Protein AF-A0A9Q3YU26-F1 (afdb_monomer_lite)

Foldseek 3Di:
DDDDDPPPPPPPPPPPPPDPPVQQQFQVVVVVLLVVLLVLCVVPLVPDCDPSVLVSLQQLVQQFDAPQVVCVVPVNHDHPVSSVVRSVRSVVSCVVCRSVNDDRDPDTDRPPSPPVVVPD

Structure (mmCIF, N/CA/C/O backbone):
data_AF-A0A9Q3YU26-F1
#
_entry.id   AF-A0A9Q3YU26-F1
#
loop_
_atom_site.group_PDB
_atom_site.id
_atom_site.type_symbol
_atom_site.label_atom_id
_atom_site.label_alt_id
_atom_site.label_comp_id
_atom_site.label_asym_id
_atom_site.label_entity_id
_atom_site.label_seq_id
_atom_site.pdbx_PDB_ins_code
_atom_site.Cartn_x
_atom_site.Cartn_y
_atom_site.Cartn_z
_atom_site.occupancy
_atom_site.B_iso_or_equiv
_atom_site.auth_seq_id
_atom_site.auth_comp_id
_atom_site.auth_asym_id
_atom_site.auth_atom_id
_atom_site.pdbx_PDB_model_num
ATOM 1 N N . MET A 1 1 ? 16.416 56.951 20.408 1.00 44.91 1 MET A N 1
ATOM 2 C CA . MET A 1 1 ? 15.514 56.504 19.324 1.00 44.91 1 MET A CA 1
ATOM 3 C C . MET A 1 1 ? 14.788 55.249 19.782 1.00 44.91 1 MET A C 1
ATOM 5 O O . MET A 1 1 ? 15.380 54.420 20.456 1.00 44.91 1 MET A O 1
ATOM 9 N N . LYS A 1 2 ? 13.477 55.209 19.539 1.00 46.03 2 LYS A N 1
ATOM 10 C CA . LYS A 1 2 ? 12.503 54.232 20.047 1.00 46.03 2 LYS A CA 1
ATOM 11 C C . LYS A 1 2 ? 12.659 52.862 19.369 1.00 46.03 2 LYS A C 1
ATOM 13 O O . LYS A 1 2 ? 12.702 52.857 18.150 1.00 46.03 2 LYS A O 1
ATOM 18 N N . LYS A 1 3 ? 12.539 51.790 20.177 1.00 51.09 3 LYS A N 1
ATOM 19 C CA . LYS A 1 3 ? 11.963 50.448 19.889 1.00 51.09 3 LYS A CA 1
ATOM 20 C C . LYS A 1 3 ? 12.661 49.655 18.749 1.00 51.09 3 LYS A C 1
ATOM 22 O O . LYS A 1 3 ? 12.967 50.195 17.707 1.00 51.09 3 LYS A O 1
ATOM 27 N N . GLN A 1 4 ? 12.918 48.355 18.850 1.00 55.12 4 GLN A N 1
ATOM 28 C CA . GLN A 1 4 ? 11.937 47.320 19.155 1.00 55.12 4 GLN A CA 1
ATOM 29 C C . GLN A 1 4 ? 12.604 46.105 19.813 1.00 55.12 4 GLN A C 1
ATOM 31 O O . GLN A 1 4 ? 13.579 45.560 19.304 1.00 55.12 4 GLN A O 1
ATOM 36 N N . LEU A 1 5 ? 12.038 45.679 20.940 1.00 50.41 5 LEU A N 1
ATOM 37 C CA . LEU A 1 5 ? 12.285 44.378 21.544 1.00 50.41 5 LEU A CA 1
ATOM 38 C C . LEU A 1 5 ? 11.459 43.370 20.729 1.00 50.41 5 LEU A C 1
ATOM 40 O O . LEU A 1 5 ? 10.230 43.401 20.796 1.00 50.41 5 LEU A O 1
ATOM 44 N N . ILE A 1 6 ? 12.103 42.545 19.902 1.00 62.12 6 ILE A N 1
ATOM 45 C CA . ILE A 1 6 ? 11.414 41.484 19.156 1.00 62.12 6 ILE A CA 1
ATOM 46 C C . ILE A 1 6 ? 11.069 40.387 20.163 1.00 62.12 6 ILE A C 1
ATOM 48 O O . ILE A 1 6 ? 11.899 39.558 20.530 1.00 62.12 6 ILE A O 1
ATOM 52 N N . LEU A 1 7 ? 9.837 40.445 20.660 1.00 52.22 7 LEU A N 1
ATOM 53 C CA . LEU A 1 7 ? 9.240 39.425 21.502 1.00 52.22 7 LEU A CA 1
ATOM 54 C C . LEU A 1 7 ? 8.963 38.203 20.613 1.00 52.22 7 LEU A C 1
ATOM 56 O O . LEU A 1 7 ? 8.012 38.202 19.832 1.00 52.22 7 LEU A O 1
ATOM 60 N N . PHE A 1 8 ? 9.818 37.182 20.698 1.00 54.22 8 PHE A N 1
ATOM 61 C CA . PHE A 1 8 ? 9.552 35.864 20.124 1.00 54.22 8 PHE A CA 1
ATOM 62 C C . PHE A 1 8 ? 8.310 35.294 20.822 1.00 54.22 8 PHE A C 1
ATOM 64 O O . PHE A 1 8 ? 8.381 34.770 21.933 1.00 54.22 8 PHE A O 1
ATOM 71 N N . LEU A 1 9 ? 7.151 35.448 20.183 1.00 54.34 9 LEU A N 1
ATOM 72 C CA . LEU A 1 9 ? 5.938 34.727 20.538 1.00 54.34 9 LEU A CA 1
ATOM 73 C C . LEU A 1 9 ? 6.221 33.241 20.319 1.00 54.34 9 LEU A C 1
ATOM 75 O O . LEU A 1 9 ? 6.190 32.739 19.197 1.00 54.34 9 LEU A O 1
ATOM 79 N N . LEU A 1 10 ? 6.527 32.551 21.417 1.00 51.38 10 LEU A N 1
ATOM 80 C CA . LEU A 1 10 ? 6.416 31.106 21.534 1.00 51.38 10 LEU A CA 1
ATOM 81 C C . LEU A 1 10 ? 4.949 30.761 21.289 1.00 51.38 10 LEU A C 1
ATOM 83 O O . LEU A 1 10 ? 4.128 30.753 22.207 1.00 51.38 10 LEU A O 1
ATOM 87 N N . ILE A 1 11 ? 4.609 30.520 20.026 1.00 57.84 11 ILE A N 1
ATOM 88 C CA . ILE A 1 11 ? 3.363 29.864 19.666 1.00 57.84 11 ILE A CA 1
ATOM 89 C C . ILE A 1 11 ? 3.529 28.424 20.148 1.00 57.84 11 ILE A C 1
ATOM 91 O O . ILE A 1 11 ? 3.970 27.542 19.415 1.00 57.84 11 ILE A O 1
ATOM 95 N N . PHE A 1 12 ?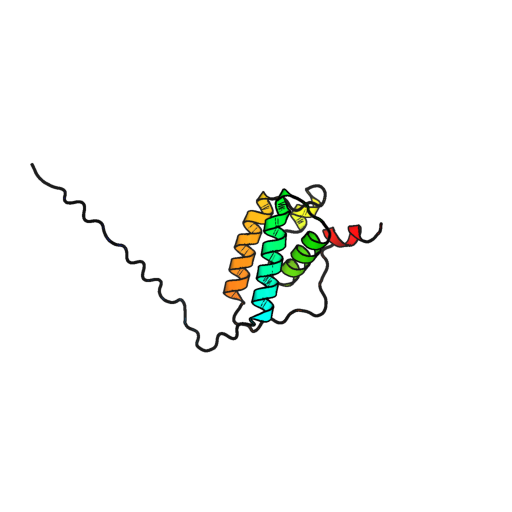 3.201 28.196 21.419 1.00 53.53 12 PHE A N 1
ATOM 96 C CA . PHE A 1 12 ? 2.788 26.888 21.889 1.00 53.53 12 PHE A CA 1
ATOM 97 C C . PHE A 1 12 ? 1.513 26.564 21.119 1.00 53.53 12 PHE A C 1
ATOM 99 O O . PHE A 1 12 ? 0.403 26.878 21.552 1.00 53.53 12 PHE A O 1
ATOM 106 N N . ILE A 1 13 ? 1.677 25.974 19.934 1.00 52.59 13 ILE A N 1
ATOM 107 C CA . ILE A 1 13 ? 0.616 25.211 19.299 1.00 52.59 13 ILE A CA 1
ATOM 108 C C . ILE A 1 13 ? 0.392 24.047 20.256 1.00 52.59 13 ILE A C 1
ATOM 110 O O . ILE A 1 13 ? 1.033 23.003 20.171 1.00 52.59 13 ILE A O 1
ATOM 114 N N . SER A 1 14 ? -0.473 24.277 21.242 1.00 51.06 14 SER A N 1
ATOM 115 C CA . SER A 1 14 ? -1.162 23.210 21.931 1.00 51.06 14 SER A CA 1
ATOM 116 C C . SER A 1 14 ? -1.890 22.467 20.823 1.00 51.06 14 SER A C 1
ATOM 118 O O . SER A 1 14 ? -2.926 22.917 20.328 1.00 51.06 14 SER A O 1
ATOM 120 N N . PHE A 1 15 ? -1.291 21.369 20.358 1.00 52.03 15 PHE A N 1
ATOM 121 C CA . PHE A 1 15 ? -2.052 20.326 19.707 1.00 52.03 15 PHE A CA 1
ATOM 122 C C . PHE A 1 15 ? -3.112 19.956 20.733 1.00 52.03 15 PHE A C 1
ATOM 124 O O . PHE A 1 15 ? -2.834 19.280 21.722 1.00 52.03 15 PHE A O 1
ATOM 131 N N . LYS A 1 16 ? -4.326 20.482 20.543 1.00 43.28 16 LYS A N 1
ATOM 132 C CA . LYS A 1 16 ? -5.504 19.874 21.137 1.00 43.28 16 LYS A CA 1
ATOM 133 C C . LYS A 1 16 ? -5.387 18.409 20.753 1.00 43.28 16 LYS A C 1
ATOM 135 O O . LYS A 1 16 ? -5.361 18.119 19.557 1.00 43.28 16 LYS A O 1
ATOM 140 N N . ASN A 1 17 ? -5.238 17.530 21.742 1.00 50.28 17 ASN A N 1
ATOM 141 C CA . ASN A 1 17 ? -5.409 16.101 21.538 1.00 50.28 17 ASN A CA 1
ATOM 142 C C . ASN A 1 17 ? -6.745 15.957 20.818 1.00 50.28 17 ASN A C 1
ATOM 144 O O . ASN A 1 17 ? -7.801 16.252 21.383 1.00 50.28 17 ASN A O 1
ATOM 148 N N . PHE A 1 18 ? -6.667 15.677 19.520 1.00 49.00 18 PHE A N 1
ATOM 149 C CA . PHE A 1 18 ? -7.825 15.545 18.668 1.00 49.00 18 PHE A CA 1
ATOM 150 C C . PHE A 1 18 ? -8.556 14.326 19.197 1.00 49.00 18 PHE A C 1
ATOM 152 O O . PHE A 1 18 ? -8.034 13.226 19.071 1.00 49.00 18 PHE A O 1
ATOM 159 N N . GLY A 1 19 ? -9.666 14.579 19.897 1.00 50.12 19 GLY A N 1
ATOM 160 C CA . GLY A 1 19 ? -10.584 13.597 20.456 1.00 50.12 19 GLY A CA 1
ATOM 161 C C . GLY A 1 19 ? -9.904 12.311 20.897 1.00 50.12 19 GLY A C 1
ATOM 162 O O . GLY A 1 19 ? -9.824 11.362 20.121 1.00 50.12 19 GLY A O 1
ATOM 163 N N . GLN A 1 20 ? -9.480 12.249 22.157 1.00 48.69 20 GLN A N 1
ATOM 164 C CA . GLN A 1 20 ? -9.335 10.961 22.818 1.00 48.69 20 GLN A CA 1
ATOM 165 C C . GLN A 1 20 ? -10.746 10.368 22.903 1.00 48.69 20 GLN A C 1
ATOM 167 O O . GLN A 1 20 ? -11.510 10.612 23.829 1.00 48.69 20 GLN A O 1
ATOM 172 N N . ASN A 1 21 ? -11.149 9.732 21.809 1.00 56.44 21 ASN A N 1
ATOM 173 C CA . ASN A 1 21 ? -12.330 8.916 21.737 1.00 56.44 21 ASN A CA 1
ATOM 174 C C . ASN A 1 21 ? -11.922 7.661 22.503 1.00 56.44 21 ASN A C 1
ATOM 176 O O . ASN A 1 21 ? -11.161 6.845 21.981 1.00 56.44 21 ASN A O 1
ATOM 180 N N . ASP A 1 22 ? -12.365 7.540 23.753 1.00 61.00 22 ASP A N 1
ATOM 181 C CA . ASP A 1 22 ? -12.042 6.401 24.627 1.00 61.00 22 ASP A CA 1
ATOM 182 C C . ASP A 1 22 ? -12.504 5.044 24.037 1.00 61.00 22 ASP A C 1
ATOM 184 O O . ASP A 1 22 ? -12.190 3.989 24.577 1.00 61.00 22 ASP A O 1
ATOM 188 N N . ASN A 1 23 ? -13.173 5.062 22.875 1.00 78.06 23 ASN A N 1
ATOM 189 C CA . ASN A 1 23 ? -13.616 3.912 22.090 1.00 78.06 23 ASN A CA 1
ATOM 190 C C . ASN A 1 23 ? -12.855 3.711 20.755 1.00 78.06 23 ASN A C 1
ATOM 192 O O . ASN A 1 23 ? -13.418 3.139 19.820 1.00 78.06 23 ASN A O 1
ATOM 196 N N . CYS A 1 24 ? -11.608 4.178 20.601 1.00 88.12 24 CYS A N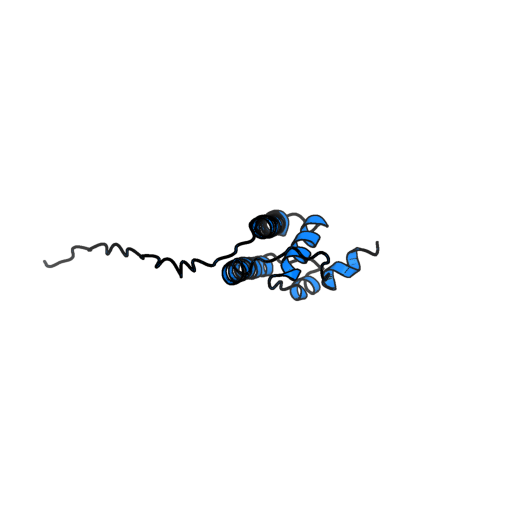 1
ATOM 197 C CA . CYS A 1 24 ? -10.822 3.840 19.404 1.00 88.12 24 CYS A CA 1
ATOM 198 C C . CYS A 1 24 ? -10.410 2.360 19.417 1.00 88.12 24 CYS A C 1
ATOM 200 O O . CYS A 1 24 ? -9.502 1.966 20.149 1.00 88.12 24 CYS A O 1
ATOM 202 N N . ASN A 1 25 ? -11.045 1.542 18.578 1.00 92.50 25 ASN A N 1
ATOM 203 C CA . ASN A 1 25 ? -10.692 0.135 18.429 1.00 92.50 25 ASN A CA 1
ATOM 204 C C . ASN A 1 25 ? -9.727 -0.043 17.248 1.00 92.50 25 ASN A C 1
ATOM 206 O O . ASN A 1 25 ? -10.123 -0.440 16.154 1.00 92.50 25 ASN A O 1
ATOM 210 N N . GLU A 1 26 ? -8.458 0.320 17.444 1.00 96.06 26 GLU A N 1
ATOM 211 C CA . GLU A 1 26 ? -7.430 0.166 16.409 1.00 96.06 26 GLU A CA 1
ATOM 212 C C . GLU A 1 26 ? -6.979 -1.295 16.279 1.00 96.06 26 GLU A C 1
ATOM 214 O O . GLU A 1 26 ? -6.489 -1.907 17.229 1.00 96.06 26 GLU A O 1
ATOM 219 N N . ASN A 1 27 ? -7.073 -1.852 15.069 1.00 97.75 27 ASN A N 1
ATOM 220 C CA . ASN A 1 27 ? -6.516 -3.170 14.777 1.00 97.75 27 ASN A CA 1
ATOM 221 C C . ASN A 1 27 ? -5.009 -3.059 14.494 1.00 97.75 27 ASN A C 1
ATOM 223 O O . ASN A 1 27 ? -4.594 -2.723 13.382 1.00 97.75 27 ASN A O 1
ATOM 227 N N . LEU A 1 28 ? -4.179 -3.388 15.489 1.00 97.62 28 LEU A N 1
ATOM 228 C CA . LEU A 1 28 ? -2.714 -3.318 15.376 1.00 97.62 28 LEU A CA 1
ATOM 229 C C . LEU A 1 28 ? -2.147 -4.206 14.260 1.00 97.62 28 LEU A C 1
ATOM 231 O O . LEU A 1 28 ? -1.198 -3.817 13.585 1.00 97.62 28 LEU A O 1
ATOM 235 N N . ARG A 1 29 ? -2.758 -5.364 13.996 1.00 98.19 29 ARG A N 1
ATOM 236 C CA . ARG A 1 29 ? -2.318 -6.239 12.903 1.00 98.19 29 ARG A CA 1
ATOM 237 C C . ARG A 1 29 ? -2.581 -5.600 11.541 1.00 98.19 29 ARG A C 1
ATOM 239 O O . ARG A 1 29 ? -1.755 -5.710 10.636 1.00 98.19 29 ARG A O 1
ATOM 246 N N . PHE A 1 30 ? -3.725 -4.933 11.385 1.00 98.44 30 PHE A N 1
ATOM 247 C CA . PHE A 1 30 ? -4.020 -4.184 10.166 1.00 98.44 30 PHE A CA 1
ATOM 248 C C . PHE A 1 30 ? -3.061 -3.002 9.998 1.00 98.44 30 PHE A C 1
ATOM 250 O O . PHE A 1 30 ? -2.512 -2.830 8.913 1.00 98.44 30 PHE A O 1
ATOM 257 N N . LYS A 1 31 ? -2.798 -2.243 11.070 1.00 98.38 31 LYS A N 1
ATOM 258 C CA . LYS A 1 31 ? -1.818 -1.145 11.089 1.00 98.38 31 LYS A CA 1
ATOM 259 C C . LYS A 1 31 ? -0.462 -1.574 10.547 1.00 98.38 31 LYS A C 1
ATOM 261 O O . LYS A 1 31 ? 0.068 -0.951 9.630 1.00 98.38 31 LYS A O 1
ATOM 266 N N . GLU A 1 32 ? 0.092 -2.643 11.110 1.00 98.62 32 GLU A N 1
ATOM 267 C CA . GLU A 1 32 ? 1.398 -3.167 10.719 1.00 98.62 32 GLU A CA 1
ATOM 268 C C . GLU A 1 32 ? 1.419 -3.573 9.244 1.00 98.62 32 GLU A C 1
ATOM 270 O O . GLU A 1 32 ? 2.331 -3.181 8.516 1.00 98.62 32 GLU A O 1
ATOM 275 N N . ALA A 1 33 ? 0.388 -4.285 8.777 1.00 98.62 33 ALA A N 1
ATOM 276 C CA . ALA A 1 33 ? 0.270 -4.685 7.377 1.00 98.62 33 ALA A CA 1
ATOM 277 C C . ALA A 1 33 ? 0.147 -3.474 6.436 1.00 98.62 33 ALA A C 1
ATOM 279 O O . ALA A 1 33 ? 0.831 -3.405 5.414 1.00 98.62 33 ALA A O 1
ATOM 280 N N . PHE A 1 34 ? -0.685 -2.494 6.790 1.00 98.62 34 PHE A N 1
ATOM 281 C CA . PHE A 1 34 ? -0.906 -1.296 5.987 1.00 98.62 34 PHE A CA 1
ATOM 282 C C . PHE A 1 34 ? 0.380 -0.473 5.848 1.00 98.62 34 PHE A C 1
ATOM 284 O O . PHE A 1 34 ? 0.802 -0.161 4.732 1.00 98.62 34 PHE A O 1
ATOM 291 N N . LEU A 1 35 ? 1.072 -0.207 6.960 1.00 98.56 35 LEU A N 1
ATOM 292 C CA . LEU A 1 35 ? 2.347 0.515 6.952 1.00 98.56 35 LEU A CA 1
ATOM 293 C C . LEU A 1 35 ? 3.462 -0.268 6.246 1.00 98.56 35 LEU A C 1
ATOM 295 O O . LEU A 1 35 ? 4.284 0.332 5.550 1.00 98.56 35 LEU A O 1
ATOM 299 N N . TYR A 1 36 ? 3.481 -1.597 6.378 1.00 98.69 36 TYR A N 1
ATOM 300 C CA . TYR A 1 36 ? 4.409 -2.461 5.650 1.00 98.69 36 TYR A CA 1
ATOM 301 C C . TYR A 1 36 ? 4.242 -2.308 4.135 1.00 98.69 36 TYR A C 1
ATOM 303 O O . TYR A 1 36 ? 5.220 -2.035 3.435 1.00 98.69 36 TYR A O 1
ATOM 311 N N . HIS A 1 37 ? 3.013 -2.410 3.625 1.00 98.75 37 HIS A N 1
ATOM 312 C CA . HIS A 1 37 ? 2.754 -2.274 2.194 1.00 98.75 37 HIS A CA 1
ATOM 313 C C . HIS A 1 37 ? 3.086 -0.870 1.676 1.00 98.75 37 HIS A C 1
ATOM 315 O O . HIS A 1 37 ? 3.707 -0.756 0.619 1.00 98.75 37 HIS A O 1
ATOM 321 N N . ILE A 1 38 ? 2.789 0.193 2.437 1.00 98.56 38 ILE A N 1
ATOM 322 C CA . ILE A 1 38 ? 3.223 1.557 2.083 1.00 98.56 38 ILE A CA 1
ATOM 323 C C . ILE A 1 38 ? 4.747 1.630 1.969 1.00 98.56 38 ILE A C 1
ATOM 325 O O . ILE A 1 38 ? 5.262 2.176 0.992 1.00 98.56 38 ILE A O 1
ATOM 329 N N . LYS A 1 39 ? 5.478 1.060 2.933 1.00 98.62 39 LYS A N 1
ATOM 330 C CA . LYS A 1 39 ? 6.946 1.060 2.927 1.00 98.62 39 LYS A CA 1
ATOM 331 C C . LYS A 1 39 ? 7.514 0.305 1.727 1.00 98.62 39 LYS A C 1
ATOM 333 O O . LYS A 1 39 ? 8.499 0.758 1.144 1.00 98.62 39 LYS A O 1
ATOM 338 N N . ILE A 1 40 ? 6.911 -0.821 1.340 1.00 98.56 40 ILE A N 1
ATOM 339 C CA . ILE A 1 40 ? 7.314 -1.558 0.138 1.00 98.56 40 ILE A CA 1
ATOM 340 C C . ILE A 1 40 ? 7.141 -0.688 -1.105 1.00 98.56 40 ILE A C 1
ATOM 342 O O . ILE A 1 40 ? 8.084 -0.587 -1.888 1.00 98.56 40 ILE A O 1
ATOM 346 N N . VAL A 1 41 ? 5.986 -0.033 -1.267 1.00 97.94 41 VAL A N 1
ATOM 347 C CA . VAL A 1 41 ? 5.749 0.865 -2.406 1.00 97.94 41 VAL A CA 1
ATOM 348 C C . VAL A 1 41 ? 6.758 2.012 -2.401 1.00 97.94 41 VAL A C 1
ATOM 350 O O . VAL A 1 41 ? 7.427 2.243 -3.403 1.00 97.94 41 VAL A O 1
ATOM 353 N N . GLU A 1 42 ? 6.936 2.687 -1.267 1.00 98.06 42 GLU A N 1
ATOM 354 C CA . GLU A 1 42 ? 7.880 3.798 -1.130 1.00 98.06 42 GLU A CA 1
ATOM 355 C C . GLU A 1 42 ? 9.322 3.404 -1.467 1.00 98.06 42 GLU A C 1
ATOM 357 O O . GLU A 1 42 ? 9.997 4.123 -2.201 1.00 98.06 42 GLU A O 1
ATOM 362 N N . SER A 1 43 ? 9.788 2.260 -0.966 1.00 97.75 43 SER A N 1
ATOM 363 C CA . SER A 1 43 ? 11.175 1.820 -1.171 1.00 97.75 43 SER A CA 1
ATOM 364 C C . SER A 1 43 ? 11.460 1.461 -2.629 1.00 97.75 43 SER A C 1
ATOM 366 O O . SER A 1 43 ? 12.604 1.520 -3.062 1.00 97.75 43 SER A O 1
ATOM 368 N N . ASN A 1 44 ? 10.428 1.081 -3.384 1.00 97.06 44 ASN A N 1
ATOM 369 C CA . ASN A 1 44 ? 10.575 0.482 -4.705 1.00 97.06 44 ASN A CA 1
ATOM 370 C C . ASN A 1 44 ? 10.036 1.360 -5.849 1.00 97.06 44 ASN A C 1
ATOM 372 O O . ASN A 1 44 ? 10.367 1.099 -7.002 1.00 97.06 44 ASN A O 1
ATOM 376 N N . ILE A 1 45 ? 9.292 2.440 -5.563 1.00 95.81 45 ILE A N 1
ATOM 377 C CA . ILE A 1 45 ? 8.655 3.316 -6.571 1.00 95.81 45 ILE A CA 1
ATOM 378 C C . ILE A 1 45 ? 9.624 3.822 -7.649 1.00 95.81 45 ILE A C 1
ATOM 380 O O . ILE A 1 45 ? 9.244 3.926 -8.815 1.00 95.81 45 ILE A O 1
ATOM 384 N N . ALA A 1 46 ? 10.869 4.117 -7.264 1.00 93.75 46 ALA A N 1
ATOM 385 C CA . ALA A 1 46 ? 11.924 4.615 -8.145 1.00 93.75 46 ALA A CA 1
ATOM 386 C C . ALA A 1 46 ? 12.947 3.539 -8.556 1.00 93.75 46 ALA A C 1
ATOM 388 O O . ALA A 1 46 ? 13.867 3.846 -9.309 1.00 93.75 46 ALA A O 1
ATOM 389 N N . ILE A 1 47 ? 12.814 2.309 -8.043 1.00 94.44 47 ILE A N 1
ATOM 390 C CA . ILE A 1 47 ? 13.788 1.222 -8.228 1.00 94.44 47 ILE A CA 1
ATOM 391 C C . ILE A 1 47 ? 13.211 0.126 -9.129 1.00 94.44 47 ILE A C 1
ATOM 393 O O . ILE A 1 47 ? 13.766 -0.155 -10.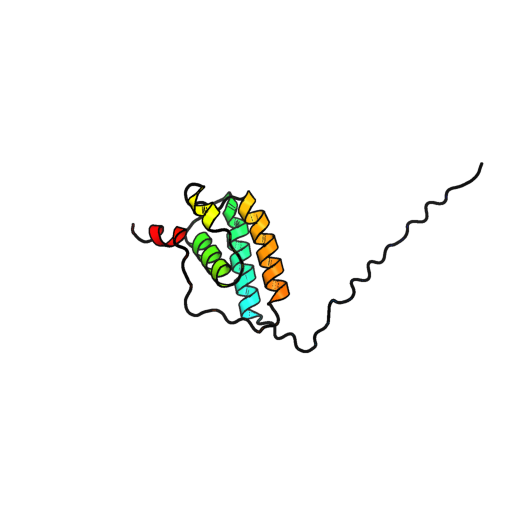187 1.00 94.44 47 ILE A O 1
ATOM 397 N N . SER A 1 48 ? 12.107 -0.502 -8.716 1.00 93.44 48 SER A N 1
ATOM 398 C CA . SER A 1 48 ? 11.507 -1.652 -9.399 1.00 93.44 48 SER A CA 1
ATOM 399 C C . SER A 1 48 ? 10.028 -1.781 -9.045 1.00 93.44 48 SER A C 1
ATOM 401 O O . SER A 1 48 ? 9.665 -1.804 -7.877 1.00 93.44 48 SER A O 1
ATOM 403 N N . GLN A 1 49 ? 9.155 -1.922 -10.042 1.00 93.62 49 GLN A N 1
ATOM 404 C CA . GLN A 1 49 ? 7.720 -2.165 -9.826 1.00 93.62 49 GLN A CA 1
ATOM 405 C C . GLN A 1 49 ? 7.358 -3.626 -10.114 1.00 93.62 49 GLN A C 1
ATOM 407 O O . GLN A 1 49 ? 6.529 -3.944 -10.980 1.00 93.62 49 GLN A O 1
ATOM 412 N N . ASP A 1 50 ? 8.060 -4.504 -9.400 1.00 92.81 50 ASP A N 1
ATOM 413 C CA . ASP A 1 50 ? 7.940 -5.958 -9.458 1.00 92.81 50 ASP A CA 1
ATOM 414 C C . ASP A 1 50 ? 6.643 -6.489 -8.822 1.00 92.81 50 ASP A C 1
ATOM 416 O O . ASP A 1 50 ? 5.741 -5.745 -8.434 1.00 92.81 50 ASP A O 1
ATOM 420 N N . GLU A 1 51 ? 6.520 -7.812 -8.738 1.00 93.88 51 GLU A N 1
ATOM 421 C CA . GLU A 1 51 ? 5.345 -8.474 -8.176 1.00 93.88 51 GLU A CA 1
ATOM 422 C C . GLU A 1 51 ? 5.052 -8.051 -6.725 1.00 93.88 51 GLU A C 1
ATOM 424 O O . GLU A 1 51 ? 3.890 -7.859 -6.365 1.00 93.88 51 GLU A O 1
ATOM 429 N N . THR A 1 52 ? 6.081 -7.855 -5.896 1.00 96.06 52 THR A N 1
ATOM 430 C CA . THR A 1 52 ? 5.926 -7.479 -4.482 1.00 96.06 52 THR A CA 1
ATOM 431 C C . THR A 1 52 ? 5.437 -6.040 -4.350 1.00 96.06 52 THR A C 1
ATOM 433 O O . THR A 1 52 ? 4.539 -5.752 -3.548 1.00 96.06 52 THR A O 1
ATOM 436 N N . PHE A 1 53 ? 5.958 -5.142 -5.191 1.00 96.31 53 PHE A N 1
ATOM 437 C CA . PHE A 1 53 ? 5.432 -3.787 -5.333 1.00 96.31 53 PHE A CA 1
ATOM 438 C C . PHE A 1 53 ? 3.955 -3.812 -5.739 1.00 96.31 53 PHE A C 1
ATOM 440 O O . PHE A 1 53 ? 3.117 -3.217 -5.062 1.00 96.31 53 PHE A O 1
ATOM 447 N N . ARG A 1 54 ? 3.606 -4.554 -6.799 1.00 94.81 54 ARG A N 1
ATOM 448 C CA . ARG A 1 54 ? 2.227 -4.623 -7.316 1.00 94.81 54 ARG A CA 1
ATOM 449 C C . ARG A 1 54 ? 1.259 -5.198 -6.293 1.00 94.81 54 ARG A C 1
ATOM 451 O O . ARG A 1 54 ? 0.202 -4.614 -6.080 1.00 94.81 54 ARG A O 1
ATOM 458 N N . LYS A 1 55 ? 1.629 -6.283 -5.604 1.00 96.25 55 LYS A N 1
ATOM 459 C CA . LYS A 1 55 ? 0.837 -6.854 -4.500 1.00 96.25 55 LYS A CA 1
ATOM 460 C C . LYS A 1 55 ? 0.591 -5.832 -3.396 1.00 96.25 55 LYS A C 1
ATOM 462 O O . LYS A 1 55 ? -0.509 -5.779 -2.858 1.00 96.25 55 LYS A O 1
ATOM 467 N N . SER A 1 56 ? 1.580 -4.991 -3.100 1.00 97.94 56 SER A N 1
ATOM 468 C CA . SER A 1 56 ? 1.438 -3.932 -2.100 1.00 97.94 56 SER A CA 1
ATOM 469 C C . SER A 1 56 ? 0.506 -2.813 -2.556 1.00 97.94 56 SER A C 1
ATOM 471 O O . SER A 1 56 ? -0.343 -2.386 -1.779 1.00 97.94 56 SER A O 1
ATOM 473 N N . VAL A 1 57 ? 0.577 -2.391 -3.822 1.00 97.12 57 VAL A N 1
ATOM 474 C CA . VAL A 1 57 ? -0.387 -1.424 -4.374 1.00 97.12 57 VAL A CA 1
ATOM 475 C C . VAL A 1 57 ? -1.805 -2.009 -4.391 1.00 97.12 57 VAL A C 1
ATOM 477 O O . VAL A 1 57 ? -2.744 -1.323 -4.000 1.00 97.12 57 VAL A O 1
ATOM 480 N N . ILE A 1 58 ? -1.972 -3.279 -4.780 1.00 96.94 58 ILE A N 1
ATOM 481 C CA . ILE A 1 58 ? -3.268 -3.981 -4.757 1.00 96.94 58 ILE A CA 1
ATOM 482 C C . ILE A 1 58 ? -3.822 -4.052 -3.332 1.00 96.94 58 ILE A C 1
ATOM 484 O O . ILE A 1 58 ? -5.009 -3.794 -3.130 1.00 96.94 58 ILE A O 1
ATOM 488 N N . PHE A 1 59 ? -2.981 -4.376 -2.345 1.00 98.38 59 PHE A N 1
ATOM 489 C CA . PHE A 1 59 ? -3.384 -4.374 -0.942 1.00 98.38 59 PHE A CA 1
ATOM 490 C C . PHE A 1 59 ? -3.941 -3.004 -0.550 1.00 98.38 59 PHE A C 1
ATOM 492 O O . PHE A 1 59 ? -5.068 -2.928 -0.072 1.00 98.38 59 PHE A O 1
ATOM 499 N N . ILE A 1 60 ? -3.195 -1.925 -0.810 1.00 98.44 60 ILE A N 1
ATOM 500 C CA . ILE A 1 60 ? -3.600 -0.562 -0.438 1.00 98.44 60 ILE A CA 1
ATOM 501 C C . ILE A 1 60 ? -4.887 -0.150 -1.165 1.00 98.44 60 ILE A C 1
ATOM 503 O O . ILE A 1 60 ? -5.801 0.343 -0.510 1.00 98.44 60 ILE A O 1
ATOM 507 N N . TYR A 1 61 ? -5.007 -0.442 -2.467 1.00 97.56 61 TYR A N 1
ATOM 508 C CA . TYR A 1 61 ? -6.198 -0.165 -3.291 1.00 97.56 61 TYR A CA 1
ATOM 509 C C . TYR A 1 61 ? -7.488 -0.753 -2.705 1.00 97.56 61 TYR A C 1
ATOM 511 O O . TYR A 1 61 ? -8.576 -0.223 -2.906 1.00 97.56 61 TYR A O 1
ATOM 519 N N . ASN A 1 62 ? -7.388 -1.854 -1.958 1.00 98.12 62 ASN A N 1
ATOM 520 C CA . ASN A 1 62 ? -8.550 -2.484 -1.345 1.00 98.12 62 ASN A CA 1
ATOM 521 C C . ASN A 1 62 ? -9.060 -1.763 -0.090 1.00 98.12 62 ASN A C 1
ATOM 523 O O . ASN A 1 62 ? -10.089 -2.183 0.443 1.00 98.12 62 ASN A O 1
ATOM 527 N N . TYR A 1 63 ? -8.388 -0.715 0.380 1.00 98.12 63 TYR A N 1
ATOM 528 C CA . TYR A 1 63 ? -8.785 0.031 1.575 1.00 98.12 63 TYR A CA 1
ATOM 529 C C . TYR A 1 63 ? -8.767 1.539 1.336 1.00 98.12 63 TYR A C 1
ATOM 531 O O . TYR A 1 63 ? -9.758 2.205 1.604 1.00 98.12 63 TYR A O 1
ATOM 539 N N . ALA A 1 64 ? -7.671 2.058 0.788 1.00 97.88 64 ALA A N 1
ATOM 540 C CA . ALA A 1 64 ? -7.434 3.476 0.574 1.00 97.88 64 ALA A CA 1
ATOM 541 C C . ALA A 1 64 ? -7.513 3.837 -0.923 1.00 97.88 64 ALA A C 1
ATOM 543 O O . ALA A 1 64 ? -7.304 2.970 -1.778 1.00 97.88 64 ALA A O 1
ATOM 544 N N . PRO A 1 65 ? -7.787 5.111 -1.261 1.00 95.12 65 PRO A N 1
ATOM 545 C CA . PRO A 1 65 ? -7.786 5.563 -2.650 1.00 95.12 65 PRO A CA 1
ATOM 546 C C . PRO A 1 65 ? -6.409 5.358 -3.291 1.00 95.12 65 PRO A C 1
ATOM 548 O O . PRO A 1 65 ? -5.385 5.721 -2.719 1.00 95.12 65 PRO A O 1
ATOM 551 N N . VAL A 1 66 ? -6.373 4.774 -4.488 1.00 93.75 66 VAL A N 1
ATOM 552 C CA . VAL A 1 66 ? -5.159 4.648 -5.306 1.00 93.75 66 VAL A CA 1
ATOM 553 C C . VAL A 1 66 ? -5.526 5.015 -6.735 1.00 93.75 66 VAL A C 1
ATOM 555 O O . VAL A 1 66 ? -6.443 4.424 -7.310 1.00 93.75 66 VAL A O 1
ATOM 558 N N . SER A 1 67 ? -4.764 5.935 -7.313 1.00 93.44 67 SER A N 1
ATOM 559 C CA . SER A 1 67 ? -4.952 6.503 -8.648 1.00 93.44 67 SER A CA 1
ATOM 560 C C . SER A 1 67 ? -4.453 5.546 -9.747 1.00 93.44 67 SER A C 1
ATOM 562 O O . SER A 1 67 ? -3.535 5.845 -10.521 1.00 93.44 67 SER A O 1
ATOM 564 N N . VAL A 1 68 ? -5.002 4.325 -9.778 1.00 87.50 68 VAL A N 1
ATOM 565 C CA . VAL A 1 68 ? -4.580 3.229 -10.672 1.00 87.50 68 VAL A CA 1
ATOM 566 C C . VAL A 1 68 ? -4.782 3.553 -12.155 1.00 87.50 68 VAL A C 1
ATOM 568 O O . VAL A 1 68 ? -4.059 3.039 -13.002 1.00 87.50 68 VAL A O 1
ATOM 571 N N . GLU A 1 69 ? -5.696 4.453 -12.499 1.00 86.12 69 GLU A N 1
ATOM 572 C CA . GLU A 1 69 ? -5.911 4.958 -13.856 1.00 86.12 69 GLU A CA 1
ATOM 573 C C . GLU A 1 69 ? -4.676 5.672 -14.422 1.00 86.12 69 GLU A C 1
ATOM 575 O O . GLU A 1 69 ? -4.379 5.564 -15.613 1.00 86.12 69 GLU A O 1
ATOM 580 N N . HIS A 1 70 ? -3.877 6.324 -13.572 1.00 84.31 70 HIS A N 1
ATOM 581 C CA . HIS A 1 70 ? -2.613 6.914 -14.004 1.00 84.31 70 HIS A CA 1
ATOM 582 C C . HIS A 1 70 ? -1.556 5.851 -14.333 1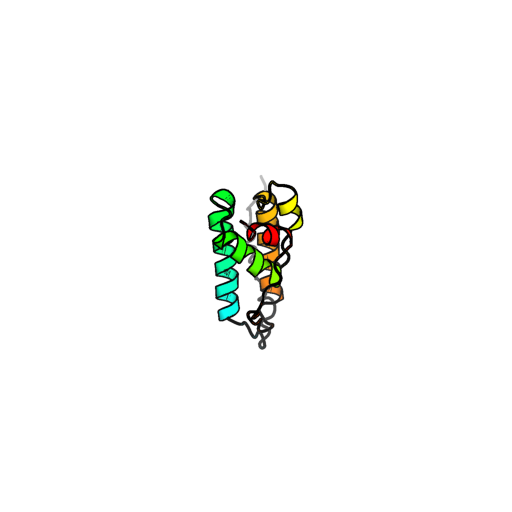.00 84.31 70 HIS A C 1
ATOM 584 O O . HIS A 1 70 ? -0.632 6.131 -15.090 1.00 84.31 70 HIS A O 1
ATOM 590 N N . ILE A 1 71 ? -1.696 4.622 -13.832 1.00 82.00 71 ILE A N 1
ATOM 591 C CA . ILE A 1 71 ? -0.789 3.508 -14.146 1.00 82.00 71 ILE A CA 1
ATOM 592 C C . ILE A 1 71 ? -1.002 3.049 -15.593 1.00 82.00 71 ILE A C 1
ATOM 594 O O . ILE A 1 71 ? -0.031 2.783 -16.304 1.00 82.00 71 ILE A O 1
ATOM 598 N N . MET A 1 72 ? -2.252 3.037 -16.076 1.00 69.75 72 MET A N 1
ATOM 599 C CA . MET A 1 72 ? -2.569 2.697 -17.474 1.00 69.75 72 MET A CA 1
ATOM 600 C C . MET A 1 72 ? -1.875 3.619 -18.478 1.00 69.75 72 MET A C 1
ATOM 602 O O . MET A 1 72 ? -1.448 3.165 -19.537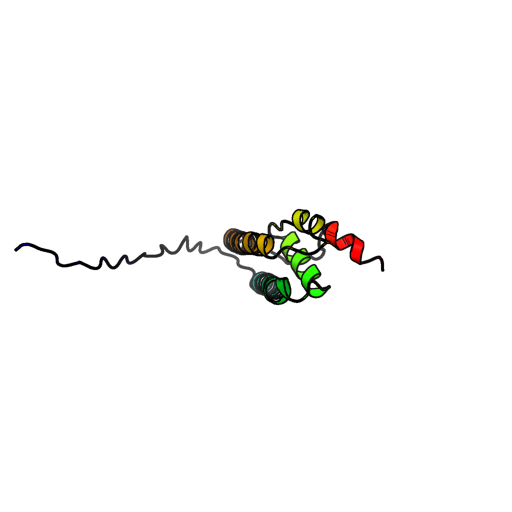 1.00 69.75 72 MET A O 1
ATOM 606 N N . ASN A 1 73 ? -1.716 4.894 -18.121 1.00 72.06 73 ASN A N 1
ATOM 607 C CA . ASN A 1 73 ? -1.218 5.934 -19.019 1.00 72.06 73 ASN A CA 1
ATOM 608 C C . ASN A 1 73 ? 0.317 6.057 -19.045 1.00 72.06 73 ASN A C 1
ATOM 610 O O . ASN A 1 73 ? 0.854 6.768 -19.890 1.00 72.06 73 ASN A O 1
ATOM 614 N N . TYR A 1 74 ? 1.034 5.363 -18.154 1.00 72.69 74 TYR A N 1
ATOM 615 C CA . TYR A 1 74 ? 2.492 5.463 -18.011 1.00 72.69 74 TYR A CA 1
ATOM 616 C C . TYR A 1 74 ? 3.170 4.094 -18.106 1.00 72.69 74 TYR A C 1
ATOM 618 O O . TYR A 1 74 ? 3.824 3.629 -17.172 1.00 72.69 74 TYR A O 1
ATOM 626 N N . SER A 1 75 ? 3.007 3.415 -19.245 1.00 79.50 75 SER A N 1
ATOM 627 C CA . SER A 1 75 ? 3.645 2.113 -19.512 1.00 79.50 75 SER A CA 1
ATOM 628 C C . SER A 1 75 ? 3.374 1.053 -18.434 1.00 79.50 75 SER A C 1
ATOM 630 O O . SER A 1 75 ? 4.211 0.185 -18.193 1.00 79.50 75 SER A O 1
ATOM 632 N N . ARG A 1 76 ? 2.209 1.124 -17.770 1.00 81.06 76 ARG A N 1
ATOM 633 C CA . ARG A 1 76 ? 1.833 0.257 -16.637 1.00 81.06 76 ARG A CA 1
ATOM 634 C C . ARG A 1 76 ? 2.757 0.375 -15.425 1.00 81.06 76 ARG A C 1
ATOM 636 O O . ARG A 1 76 ? 2.857 -0.551 -14.623 1.00 81.06 76 ARG A O 1
ATOM 643 N N . THR A 1 77 ? 3.420 1.515 -15.292 1.00 88.69 77 THR A N 1
ATOM 644 C CA . THR A 1 77 ? 4.205 1.874 -14.116 1.00 88.69 77 THR A CA 1
ATOM 645 C C . THR A 1 77 ? 3.517 3.000 -13.379 1.00 88.69 77 THR A C 1
ATOM 647 O O . THR A 1 77 ? 2.952 3.918 -13.969 1.00 88.69 77 THR A O 1
ATOM 650 N N . TYR A 1 78 ? 3.547 2.910 -12.063 1.00 93.50 78 TYR A N 1
ATOM 651 C CA . TYR A 1 78 ? 3.003 3.893 -11.164 1.00 93.50 78 TYR A CA 1
ATOM 652 C C . TYR A 1 78 ? 3.912 5.127 -11.127 1.00 93.50 78 TYR A C 1
ATOM 654 O O . TYR A 1 78 ? 5.058 5.017 -10.677 1.00 93.50 78 TYR A O 1
ATOM 662 N N . PRO A 1 79 ? 3.464 6.301 -11.607 1.00 93.44 79 PRO A N 1
ATOM 663 C CA . PRO A 1 79 ? 4.342 7.461 -11.690 1.00 93.44 79 PRO A CA 1
ATOM 664 C C . PRO A 1 79 ? 4.677 8.013 -10.304 1.00 93.44 79 PRO A C 1
ATOM 666 O O . PRO A 1 79 ? 3.786 8.240 -9.486 1.00 93.44 79 PRO A O 1
ATOM 669 N N . ILE A 1 80 ? 5.950 8.344 -10.066 1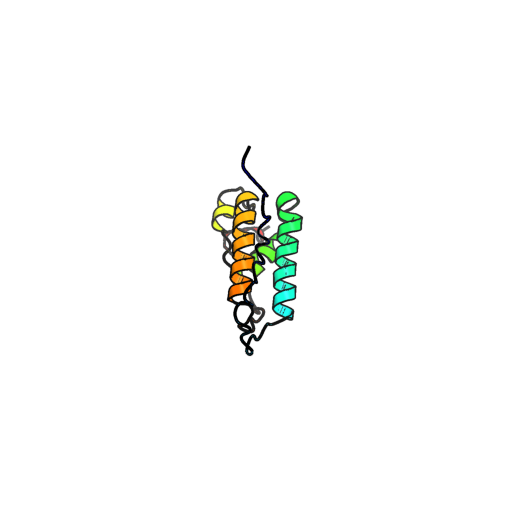.00 93.75 80 ILE A N 1
ATOM 670 C CA . ILE A 1 80 ? 6.416 8.861 -8.766 1.00 93.75 80 ILE A CA 1
ATOM 671 C C . ILE A 1 80 ? 5.662 10.121 -8.306 1.00 93.75 80 ILE A C 1
ATOM 673 O O . ILE A 1 80 ? 5.422 10.306 -7.115 1.00 93.75 80 ILE A O 1
ATOM 677 N N . GLY A 1 81 ? 5.269 10.993 -9.242 1.00 93.06 81 GLY A N 1
ATOM 678 C CA . GLY A 1 81 ? 4.502 12.204 -8.938 1.00 93.06 81 GLY A CA 1
ATOM 679 C C . GLY A 1 81 ? 3.074 11.915 -8.473 1.00 93.06 81 GLY A C 1
ATOM 680 O O . GLY A 1 81 ? 2.561 12.644 -7.628 1.00 93.06 81 GLY A O 1
ATOM 681 N N . VAL A 1 82 ? 2.459 10.847 -8.988 1.00 94.94 82 VAL A N 1
ATOM 682 C CA . VAL A 1 82 ? 1.128 10.384 -8.569 1.00 94.94 82 VAL A CA 1
ATOM 683 C C . VAL A 1 82 ? 1.241 9.685 -7.217 1.00 94.94 82 VAL A C 1
ATOM 685 O O . VAL A 1 82 ? 0.558 10.079 -6.281 1.00 94.94 82 VAL A O 1
ATOM 688 N N . PHE A 1 83 ? 2.207 8.772 -7.061 1.00 95.56 83 PHE A N 1
ATOM 689 C CA . PHE A 1 83 ? 2.498 8.114 -5.783 1.00 95.56 83 PHE A CA 1
ATOM 690 C C . PHE A 1 83 ? 2.665 9.103 -4.620 1.00 95.56 83 PHE A C 1
ATOM 692 O O . PHE A 1 83 ? 2.136 8.874 -3.539 1.00 95.56 83 PHE A O 1
ATOM 699 N N . LYS A 1 84 ? 3.381 10.220 -4.815 1.00 96.56 84 LYS A N 1
ATOM 700 C CA . LYS A 1 84 ? 3.564 11.225 -3.752 1.00 96.56 84 LYS A CA 1
ATOM 701 C C . LYS A 1 84 ? 2.241 11.815 -3.253 1.00 96.56 84 LYS A C 1
ATOM 703 O O . LYS A 1 84 ? 2.150 12.133 -2.072 1.00 96.56 84 LYS A O 1
ATOM 708 N N . LYS A 1 85 ? 1.253 11.978 -4.138 1.00 97.00 85 LYS A N 1
ATOM 709 C CA . LYS A 1 85 ? -0.082 12.471 -3.778 1.00 97.00 85 LYS A CA 1
ATOM 710 C C . LYS A 1 85 ? -0.870 11.378 -3.068 1.00 97.00 85 LYS A C 1
ATOM 712 O O . LYS A 1 85 ? -1.285 11.580 -1.933 1.00 97.00 85 LYS A O 1
ATOM 717 N N . ASP A 1 86 ? -0.944 10.203 -3.680 1.00 97.31 86 ASP A N 1
ATOM 718 C CA . ASP A 1 86 ? -1.673 9.055 -3.143 1.00 97.31 86 ASP A CA 1
ATOM 719 C C . ASP A 1 86 ? -1.147 8.652 -1.759 1.00 97.31 86 ASP A C 1
ATOM 721 O O . ASP A 1 86 ? -1.932 8.432 -0.849 1.00 97.31 86 ASP A O 1
ATOM 725 N N . LYS A 1 87 ? 0.175 8.672 -1.530 1.00 98.00 87 LYS A N 1
ATOM 726 C CA . LYS A 1 87 ? 0.771 8.396 -0.211 1.00 98.00 87 LYS A CA 1
ATOM 727 C C . LYS A 1 87 ? 0.176 9.284 0.885 1.00 98.00 87 LYS A C 1
ATOM 729 O O . LYS A 1 87 ? -0.103 8.792 1.975 1.00 98.00 87 LYS A O 1
ATOM 734 N N . ILE A 1 88 ? -0.009 10.578 0.617 1.00 98.00 88 ILE A N 1
ATOM 735 C CA . ILE A 1 88 ? -0.618 11.511 1.579 1.00 98.00 88 ILE A CA 1
ATOM 736 C C . ILE A 1 88 ? -2.068 11.097 1.851 1.00 98.00 88 ILE A C 1
ATOM 738 O O . ILE A 1 88 ? -2.489 11.054 3.007 1.00 98.00 88 ILE A O 1
ATOM 742 N N . GLU A 1 89 ? -2.810 10.744 0.804 1.00 98.06 89 GLU A N 1
ATOM 743 C CA . GLU A 1 89 ? -4.196 10.291 0.916 1.00 98.06 89 GLU A CA 1
ATOM 744 C C . GLU A 1 89 ? -4.322 8.944 1.638 1.00 98.06 89 GLU A C 1
ATOM 746 O O . GLU A 1 89 ? -5.271 8.756 2.391 1.00 98.06 89 GLU A O 1
ATOM 751 N N . TRP A 1 90 ? -3.349 8.040 1.510 1.00 98.25 90 TRP A N 1
ATOM 752 C CA . TRP A 1 90 ? -3.323 6.767 2.237 1.00 98.25 90 TRP A CA 1
ATOM 753 C C . TRP A 1 90 ? -3.184 6.968 3.737 1.00 98.25 90 TRP A C 1
ATOM 755 O O . TRP A 1 90 ? -3.905 6.340 4.508 1.00 98.25 90 TRP A O 1
ATOM 765 N N . PHE A 1 91 ? -2.273 7.851 4.158 1.00 98.19 91 PHE A N 1
ATOM 766 C CA . PHE A 1 91 ? -2.123 8.183 5.574 1.00 98.19 91 PHE A CA 1
ATOM 767 C C . PHE A 1 91 ? -3.345 8.919 6.107 1.00 98.19 91 PHE A C 1
ATOM 769 O O . PHE A 1 91 ? -3.792 8.619 7.210 1.00 98.19 91 PHE A O 1
ATOM 776 N N . LYS A 1 92 ? -3.914 9.837 5.319 1.00 98.00 92 LYS A N 1
ATOM 777 C CA . LYS A 1 92 ? -5.157 10.516 5.683 1.00 98.00 92 LYS A CA 1
ATOM 778 C C . LYS A 1 92 ? -6.295 9.512 5.881 1.00 98.00 92 LYS A C 1
ATOM 780 O O . LYS A 1 92 ? -6.907 9.501 6.943 1.00 98.00 92 LYS A O 1
ATOM 785 N N . TRP A 1 93 ? -6.515 8.633 4.905 1.00 98.31 93 TRP A N 1
ATOM 786 C CA . TRP A 1 93 ? -7.523 7.580 4.984 1.00 98.31 93 TRP A CA 1
ATOM 787 C C . TRP A 1 93 ? -7.293 6.688 6.208 1.00 98.31 93 TRP A C 1
ATOM 789 O O . TRP A 1 93 ? -8.224 6.427 6.963 1.00 98.31 93 TRP A O 1
ATOM 799 N N . TYR A 1 94 ? -6.051 6.265 6.459 1.00 98.12 94 TYR A N 1
ATOM 800 C CA . TYR A 1 94 ? -5.729 5.450 7.628 1.00 98.12 94 TYR A CA 1
ATOM 801 C C . TYR A 1 94 ? -6.104 6.153 8.934 1.00 98.12 94 TYR A C 1
ATOM 803 O O . TYR A 1 94 ? -6.796 5.573 9.760 1.00 98.12 94 TYR A O 1
ATOM 811 N N . GLU A 1 95 ? -5.693 7.407 9.118 1.00 97.19 95 GLU A N 1
ATOM 812 C CA . GLU A 1 95 ? -5.996 8.166 10.333 1.00 97.19 95 GLU A CA 1
ATOM 813 C C . GLU A 1 95 ? -7.502 8.368 10.543 1.00 97.19 95 GLU A C 1
ATOM 815 O O . GLU A 1 95 ? -7.973 8.286 11.676 1.00 97.19 95 GLU A O 1
ATOM 820 N N . GLU A 1 96 ? -8.255 8.562 9.460 1.00 96.75 96 GLU A N 1
ATOM 821 C CA . GLU A 1 96 ? -9.713 8.716 9.489 1.00 96.75 96 GLU A CA 1
ATOM 822 C C . GLU A 1 96 ? -10.450 7.407 9.828 1.00 96.75 96 GLU A C 1
ATOM 824 O O . GLU A 1 96 ? -11.519 7.466 10.430 1.00 96.75 96 GLU A O 1
ATOM 829 N N . ASN A 1 97 ? -9.883 6.236 9.500 1.00 97.38 97 ASN A N 1
ATOM 830 C CA . ASN A 1 97 ? -10.577 4.940 9.593 1.00 97.38 97 ASN A CA 1
ATOM 831 C C . ASN A 1 97 ? -9.973 3.972 10.635 1.00 97.38 97 ASN A C 1
ATOM 833 O O . ASN A 1 97 ? -10.591 2.965 10.979 1.00 97.38 97 ASN A O 1
ATOM 837 N N . LYS A 1 98 ? -8.769 4.229 11.170 1.00 96.00 98 LYS A N 1
ATOM 838 C CA . LYS A 1 98 ? -8.020 3.262 12.006 1.00 96.00 98 LYS A CA 1
ATOM 839 C C . LYS A 1 98 ? -8.781 2.762 13.232 1.00 96.00 98 LYS A C 1
ATOM 841 O O . LYS A 1 98 ? -8.534 1.643 13.666 1.00 96.00 98 LYS A O 1
ATOM 846 N N . CYS A 1 99 ? -9.702 3.557 13.775 1.00 96.19 99 CYS A N 1
ATOM 847 C CA . CYS A 1 99 ? -10.484 3.216 14.964 1.00 96.19 99 CYS A CA 1
ATOM 848 C C . CYS A 1 99 ? -11.690 2.296 14.689 1.00 96.19 99 CYS A C 1
ATOM 850 O O . CYS A 1 99 ? -12.389 1.931 15.632 1.00 96.19 99 CYS A O 1
ATOM 852 N N . GLU A 1 100 ? -11.937 1.910 13.434 1.00 95.38 100 GLU A N 1
ATOM 853 C CA . GLU A 1 100 ? -13.064 1.057 13.024 1.00 95.38 100 GLU A CA 1
ATOM 854 C C . GLU A 1 100 ? -12.767 -0.452 13.118 1.00 95.38 100 GLU A C 1
ATOM 856 O O . GLU A 1 100 ? -13.522 -1.273 12.598 1.00 95.38 100 GLU A O 1
ATOM 861 N N . ASN A 1 101 ? -11.667 -0.853 13.768 1.00 94.94 101 ASN A N 1
ATOM 862 C CA . ASN A 1 101 ? -11.219 -2.246 13.858 1.00 94.94 101 ASN A CA 1
ATOM 863 C C . ASN A 1 101 ? -11.145 -2.933 12.483 1.00 94.94 101 ASN A C 1
ATOM 865 O O . ASN A 1 101 ? -11.680 -4.027 12.274 1.00 94.94 101 ASN A O 1
ATOM 869 N N . ILE A 1 102 ? -10.488 -2.273 11.528 1.00 97.12 102 ILE A N 1
ATOM 870 C CA . ILE A 1 102 ? -10.401 -2.726 10.138 1.00 97.12 102 ILE A CA 1
ATOM 871 C C . ILE A 1 102 ? -9.809 -4.138 10.087 1.00 97.12 102 ILE A C 1
ATOM 873 O O . ILE A 1 102 ? -8.736 -4.404 10.630 1.00 97.12 102 ILE A O 1
ATOM 877 N N . GLN A 1 103 ? -10.508 -5.058 9.426 1.00 97.81 103 GLN A N 1
ATOM 878 C CA . GLN A 1 103 ? -10.048 -6.432 9.239 1.00 97.81 103 GLN A CA 1
ATOM 879 C C . GLN A 1 103 ? -9.323 -6.587 7.904 1.00 97.81 103 GLN A C 1
ATOM 881 O O . GLN A 1 103 ? -9.697 -5.985 6.896 1.00 97.81 103 GLN A O 1
ATOM 886 N N . ILE A 1 104 ? -8.307 -7.451 7.881 1.00 97.69 104 ILE A N 1
ATOM 887 C CA . ILE A 1 104 ? -7.650 -7.835 6.632 1.00 97.69 104 ILE A CA 1
ATOM 888 C C . ILE A 1 104 ? -8.623 -8.710 5.833 1.00 97.69 104 ILE A C 1
ATOM 890 O O . ILE A 1 104 ? -9.015 -9.788 6.279 1.00 97.69 104 ILE A O 1
ATOM 894 N N . LYS A 1 105 ? -9.009 -8.247 4.644 1.00 96.19 105 LYS A N 1
ATOM 895 C CA . LYS A 1 105 ? -9.859 -8.980 3.703 1.00 96.19 105 LYS A CA 1
ATOM 896 C C . LYS A 1 105 ? -9.200 -10.297 3.295 1.00 96.19 105 LYS A C 1
ATOM 898 O O . LYS A 1 105 ? -7.996 -10.342 3.047 1.00 96.19 105 LYS A O 1
ATOM 903 N N . ALA A 1 106 ? -10.011 -11.346 3.167 1.00 95.00 106 ALA A N 1
ATOM 904 C CA . ALA A 1 106 ? -9.553 -12.663 2.721 1.00 95.00 106 ALA A CA 1
ATOM 905 C C . ALA A 1 106 ? -9.219 -12.698 1.217 1.00 95.00 106 ALA A C 1
ATOM 907 O O . ALA A 1 106 ? -8.414 -13.511 0.773 1.00 95.00 106 ALA A O 1
ATOM 908 N N . THR A 1 107 ? -9.840 -11.809 0.439 1.00 95.81 107 THR A N 1
ATOM 909 C CA . THR A 1 107 ? -9.665 -11.687 -1.011 1.00 95.81 107 THR A CA 1
ATOM 910 C C . THR A 1 107 ? -9.522 -10.223 -1.403 1.00 95.81 107 THR A C 1
ATOM 912 O O . THR A 1 107 ? -10.174 -9.357 -0.814 1.00 95.81 107 THR A O 1
ATOM 915 N N . TYR A 1 108 ? -8.721 -9.955 -2.433 1.00 96.31 108 TYR A N 1
ATOM 916 C CA . TYR A 1 108 ? -8.503 -8.609 -2.956 1.00 96.31 108 TYR A CA 1
ATOM 917 C C . TYR A 1 108 ? -9.097 -8.443 -4.346 1.00 96.31 108 TYR A C 1
ATOM 919 O O . TYR A 1 108 ? -8.942 -9.301 -5.213 1.00 96.31 108 TYR A O 1
ATOM 927 N N . ILE A 1 109 ? -9.733 -7.295 -4.561 1.00 95.94 109 ILE A N 1
ATOM 928 C CA . ILE A 1 109 ? -10.067 -6.810 -5.893 1.00 95.94 109 ILE A CA 1
ATOM 929 C C . ILE A 1 109 ? -8.750 -6.407 -6.553 1.00 95.94 109 ILE A C 1
ATOM 931 O O . ILE A 1 109 ? -8.026 -5.559 -6.029 1.00 95.94 109 ILE A O 1
ATOM 935 N N . ILE A 1 110 ? -8.429 -7.037 -7.680 1.00 94.50 110 ILE A N 1
ATOM 936 C CA . ILE A 1 110 ? -7.236 -6.723 -8.466 1.00 94.50 110 ILE A CA 1
ATOM 937 C C . ILE A 1 110 ? -7.646 -5.697 -9.529 1.00 94.50 110 ILE A C 1
ATOM 939 O O . ILE A 1 110 ? -8.476 -6.037 -10.373 1.00 94.50 110 ILE A O 1
ATOM 943 N N . PRO A 1 111 ? -7.099 -4.468 -9.532 1.00 91.19 111 PRO A N 1
ATOM 944 C CA . PRO A 1 111 ? -7.340 -3.497 -10.596 1.00 91.19 111 PRO A CA 1
ATOM 945 C C . PRO A 1 111 ? -6.936 -4.052 -11.964 1.00 91.19 111 PRO A C 1
ATOM 947 O O . PRO A 1 111 ? -5.915 -4.733 -12.071 1.00 91.19 111 PRO A O 1
ATOM 950 N N . GLU A 1 112 ? -7.686 -3.713 -13.015 1.00 89.56 112 GLU A N 1
ATOM 951 C CA . GLU A 1 112 ? -7.453 -4.181 -14.394 1.00 89.56 112 GLU A CA 1
ATOM 952 C C . GLU A 1 112 ? -5.988 -4.025 -14.837 1.00 89.56 112 GLU A C 1
ATOM 954 O O . GLU A 1 112 ? -5.401 -4.934 -15.430 1.00 89.56 112 GLU A O 1
ATOM 959 N N . VAL A 1 113 ? -5.359 -2.915 -14.437 1.00 87.69 113 VAL A N 1
ATOM 960 C CA . VAL A 1 113 ? -3.958 -2.572 -14.737 1.00 87.69 113 VAL A CA 1
ATOM 961 C C . VAL A 1 113 ? -2.963 -3.660 -14.306 1.00 87.69 113 VAL A C 1
ATOM 963 O O . VAL A 1 113 ? -1.888 -3.785 -14.894 1.00 87.69 113 VAL A O 1
ATOM 966 N N . TYR A 1 114 ? -3.334 -4.473 -13.311 1.00 88.06 114 TYR A N 1
ATOM 967 C CA . TYR A 1 114 ? -2.540 -5.570 -12.759 1.00 88.06 114 TYR A CA 1
ATOM 968 C C . TYR A 1 114 ? -3.079 -6.969 -13.092 1.00 88.06 114 TYR A C 1
ATOM 970 O O . TYR A 1 114 ? -2.399 -7.954 -12.817 1.00 88.06 114 TYR A O 1
ATOM 978 N N . GLN A 1 115 ? -4.253 -7.093 -13.715 1.00 85.62 115 GLN A N 1
ATOM 979 C CA . GLN A 1 115 ? -4.799 -8.395 -14.125 1.00 85.62 115 GLN A CA 1
ATOM 980 C C . GLN A 1 115 ? -4.042 -8.973 -15.333 1.00 85.62 115 GLN A C 1
ATOM 982 O O . GLN A 1 115 ? -3.784 -10.172 -15.411 1.00 85.62 115 GLN A O 1
ATOM 987 N N . LEU A 1 116 ? -3.620 -8.112 -16.263 1.00 64.88 116 LEU A N 1
ATOM 988 C CA . LEU A 1 116 ? -3.013 -8.514 -17.539 1.00 64.88 116 LEU A CA 1
ATOM 989 C C . LEU A 1 116 ? -1.547 -8.969 -17.433 1.00 64.88 116 LEU A C 1
ATOM 991 O O . LEU A 1 116 ? -0.987 -9.431 -18.426 1.00 64.88 116 LEU A O 1
ATOM 995 N N . SER A 1 117 ? -0.901 -8.826 -16.271 1.00 57.16 117 SER A N 1
ATOM 996 C CA . SER A 1 117 ? 0.481 -9.287 -16.073 1.00 57.16 117 SER A CA 1
ATOM 997 C C . SER A 1 117 ? 0.610 -10.760 -15.683 1.00 57.16 117 SER A C 1
ATOM 999 O O . SER A 1 117 ? 1.727 -11.260 -15.690 1.00 57.16 117 SER A O 1
ATOM 1001 N N . ASN A 1 118 ? -0.498 -11.446 -15.385 1.00 48.97 118 ASN A N 1
ATOM 1002 C CA . ASN A 1 118 ? -0.503 -12.856 -14.970 1.00 48.97 118 ASN A CA 1
ATOM 1003 C C . ASN A 1 118 ? -0.683 -13.846 -16.140 1.00 48.97 118 ASN A C 1
ATOM 1005 O O . ASN A 1 118 ? -0.769 -15.045 -15.910 1.00 48.97 118 ASN A O 1
ATOM 1009 N N . ASN A 1 119 ? -0.742 -13.354 -17.384 1.00 42.19 119 ASN A N 1
ATOM 1010 C CA . ASN A 1 119 ? -0.938 -14.161 -18.598 1.00 42.19 119 ASN A CA 1
ATOM 1011 C C . ASN A 1 119 ? 0.362 -14.367 -19.406 1.00 42.19 119 ASN A C 1
ATOM 1013 O O . ASN A 1 119 ? 0.313 -14.436 -20.635 1.00 42.19 119 ASN A O 1
ATOM 1017 N N . LYS A 1 120 ? 1.527 -14.409 -18.751 1.00 38.41 120 LYS A N 1
ATOM 1018 C CA . LYS A 1 120 ? 2.803 -14.773 -19.385 1.00 38.41 120 LYS A CA 1
ATOM 1019 C C . LYS A 1 120 ? 3.449 -15.941 -18.669 1.00 38.41 120 LYS A C 1
ATOM 1021 O O . LYS A 1 120 ? 3.467 -15.896 -17.422 1.00 38.41 120 LYS A O 1
#

pLDDT: mean 84.61, std 18.68, range [38.41, 98.75]

Organism: NCBI:txid2893752

Secondary structure (DSSP, 8-state):
---------------------TT-B--HHHHHHHHHHHHHHHHHTTT---HHHHHHHHHHHTTS---THHHHTTTT---HHHHHHHHHHHHHHHHHHTTB-PPPPSS-PPPHHHHGGG--

Sequence (120 aa):
MKKQLILFLLIFISFKNFGQNDNCNENLRFKEAFLYHIKIVESNIAISQDETFRKSVIFIYNYAPVSVEHIMNYSRTYPIGVFKKDKIEWFKWYEENKCENIQIKATYIIPEVYQLSNNK

Radius of gyration: 20.38 Å; chains: 1; bounding box: 29×71×44 Å